Protein 5TZM (pdb70)

Nearest PDB structures (foldseek):
  5tzm-assembly1_A  TM=1.011E+00  e=7.772E-19  Homo sapiens
  2n56-assembly1_A  TM=8.555E-01  e=2.889E-13  Homo sapiens
  4rsv-assembly1_A  TM=9.024E-01  e=2.074E-08  Homo sapiens
  1ya5-assembly1_B  TM=8.583E-01  e=3.395E-07  Homo sapiens
  2mwc-assembly1_A  TM=8.199E-01  e=2.072E-06  Homo sapiens

Foldseek 3Di:
DKDWPAAWEADEEEFFAKDKTKTFIPWFDDQVQKWKDQPNHTDDCPPPAWHWDGDIRMTMIMGHGDDQVRWAKMWMDGDHDIHIYTYHYD

Organism: Homo sapiens (NCBI:txid9606)

GO terms:
  GO:0070273 phosphatidylinositol-4-phosphate binding (F, IDA)
  GO:0005546 phosphatidylinositol-4,5-bisphosphate binding (F, IDA)
  GO:0005547 phosphatidylinositol-3,4,5-trisphosphate binding (F, IDA)
  GO:0032266 phosphatidylinositol-3-phosphate binding (F, IDA)
  GO:0043325 phosphatidylinositol-3,4-bisphosphate binding (F, IDA)
  GO:0010314 phosphatidylinositol-5-phosphate binding (F, IDA)
  GO:0005085 guanyl-nucleotide exchange factor activity (F, TAS)
  GO:0005829 cytosol (C, TAS)
  GO:0051056 regulation of small GTPase mediated signal transduction (P, TAS)
  GO:0005515 protein binding (F, IPI)
  GO:0045214 sarcomere organization (P, TAS)
  GO:0030506 ankyrin binding (F, IPI)
  GO:0031432 titin binding (F, IPI)
  GO:0005829 cytosol (C, IDA)

InterPro domains:
  IPR000048 IQ motif, EF-hand binding site [PF00612] (4874-4893)
  IPR000048 IQ motif, EF-hand binding site [SM00015] (4871-4893)
  IPR000219 Dbl homology domain [PF00621] (5697-5871)
  IPR000219 Dbl homology domain [PS50010] (5693-5877)
  IPR000219 Dbl homology domain [SM00325] (5697-5876)
  IPR000719 Protein kinase domain [PF00069] (6468-6721)
  IPR000719 Protein kinase domain [PF00069] (7675-7924)
  IPR000719 Protein kinase domain [PS50011] (6468-6721)
  IPR000719 Prot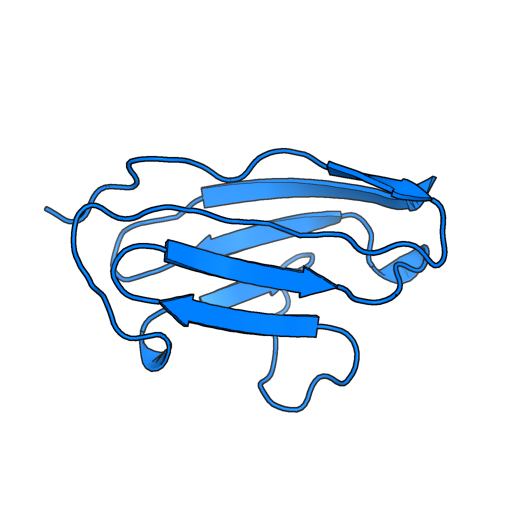ein kinase domain [PS50011] (7672-7924)
  IPR000719 Protein kinase domain [SM00220] (6468-6721)
  IPR000719 Protein kinase domain [SM00220] (7672-7924)
  IPR001452 SH3 domain [PS50002] (5600-5667)
  IPR001849 Pleckstrin homology domain [PS50003] (5895-6004)
  IPR001849 Pleckstrin homology domain [SM00233] (5896-6006)
  IPR003598 Immunoglobulin subtype 2 [SM00408] (22-89)
  IPR003598 Immunoglobulin subtype 2 [SM00408] (122-191)
  IPR003598 Immunoglobulin subtype 2 [SM00408] (250-318)
  IPR003598 Immunoglobulin subtype 2 [SM00408] (345-411)
  IPR003598 Immunoglobulin subtype 2 [SM00408] (721-785)
  IPR003598 Immunoglobulin subtype 2 [SM00408] (810-877)

Structure (mmCIF, N/CA/C/O backbone):
data_5TZM
#
_entry.id   5TZM
#
_cell.length_a   60.980
_cell.length_b   60.980
_cell.length_c   47.560
_cell.angle_alpha   90.00
_cell.angle_beta   90.00
_cell.angle_gamma   120.00
#
_symmetry.space_group_name_H-M   'P 31 2 1'
#
loop_
_entity.id
_entity.type
_entity.pdbx_description
1 polymer Obscurin
2 water water
#
loop_
_atom_site.group_PDB
_atom_site.id
_atom_site.type_symbol
_atom_site.label_atom_id
_atom_site.label_alt_id
_atom_site.label_comp_id
_atom_site.label_asym_id
_atom_site.label_entity_id
_atom_site.label_seq_id
_atom_site.pdbx_PDB_ins_code
_atom_site.Cartn_x
_atom_site.Cartn_y
_atom_site.Cartn_z
_atom_site.occupancy
_atom_site.B_iso_or_equiv
_atom_site.auth_seq_id
_atom_site.auth_comp_id
_atom_site.auth_asym_id
_atom_site.auth_atom_id
_atom_site.pdbx_PDB_model_num
ATOM 1 N N . ARG A 1 1 ? 40.655 -29.232 -25.106 1.00 38.87 3 ARG A N 1
ATOM 2 C CA . ARG A 1 1 ? 40.237 -28.356 -24.015 1.00 38.44 3 ARG A CA 1
ATOM 3 C C . ARG A 1 1 ? 38.740 -28.496 -23.727 1.00 35.19 3 ARG A C 1
ATOM 4 O O . ARG A 1 1 ? 37.936 -28.750 -24.628 1.00 36.14 3 ARG A O 1
ATOM 6 N N . LEU A 1 2 ? 38.380 -28.352 -22.462 1.00 32.86 4 LEU A N 1
ATOM 7 C CA . LEU A 1 2 ? 36.971 -28.362 -22.081 1.00 28.69 4 LEU A CA 1
ATOM 8 C C . LEU A 1 2 ? 36.326 -27.021 -22.407 1.00 30.39 4 LEU A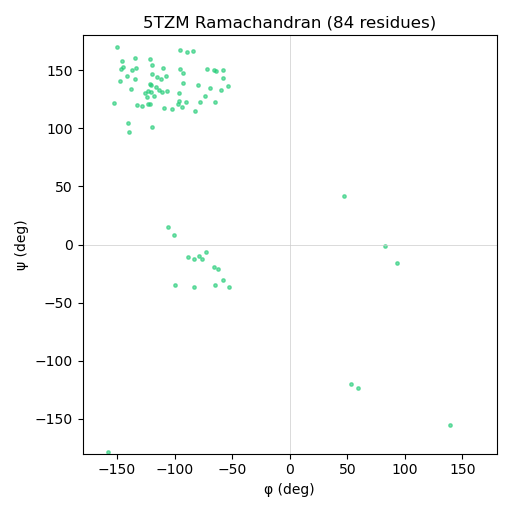 C 1
ATOM 9 O O . LEU A 1 2 ? 36.773 -25.978 -21.924 1.00 34.27 4 LEU A O 1
ATOM 14 N N . GLU A 1 3 ? 35.272 -27.053 -23.218 1.00 24.56 5 GLU A N 1
ATOM 15 C CA . GLU A 1 3 ? 34.562 -25.837 -23.590 1.00 23.52 5 GLU A CA 1
ATOM 16 C C . GLU A 1 3 ? 33.124 -25.919 -23.139 1.00 20.04 5 GLU A C 1
ATOM 17 O O . GLU A 1 3 ? 32.555 -27.001 -23.001 1.00 20.15 5 GLU A O 1
ATOM 23 N N . ILE A 1 4 ? 32.542 -24.757 -22.929 1.00 18.48 6 ILE A N 1
ATOM 24 C CA . ILE A 1 4 ? 31.115 -24.656 -22.700 1.00 16.91 6 ILE A CA 1
ATOM 25 C C . ILE A 1 4 ? 30.476 -24.383 -24.057 1.00 18.90 6 ILE A C 1
ATOM 26 O O . ILE A 1 4 ? 30.821 -23.414 -24.748 1.00 23.40 6 ILE A O 1
ATOM 31 N N . LEU A 1 5 ? 29.628 -25.288 -24.507 1.00 16.69 7 LEU A N 1
ATOM 32 C CA . LEU A 1 5 ? 28.947 -25.106 -25.774 1.00 18.44 7 LEU A CA 1
ATOM 33 C C . LEU A 1 5 ? 27.718 -24.225 -25.611 1.00 18.24 7 LEU A C 1
ATOM 34 O O . LEU A 1 5 ? 27.395 -23.436 -26.519 1.00 2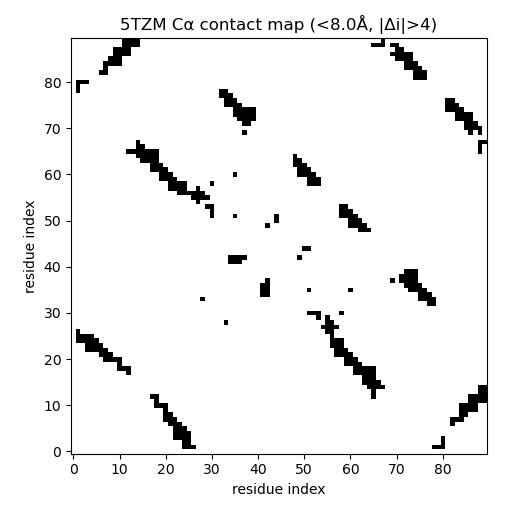1.20 7 LEU A O 1
ATOM 39 N N . GLU A 1 6 ? 27.019 -24.371 -24.490 1.00 15.52 8 GLU A N 1
ATOM 40 C CA . GLU A 1 6 ? 25.813 -23.605 -24.247 1.00 16.03 8 GLU A CA 1
ATOM 41 C C . 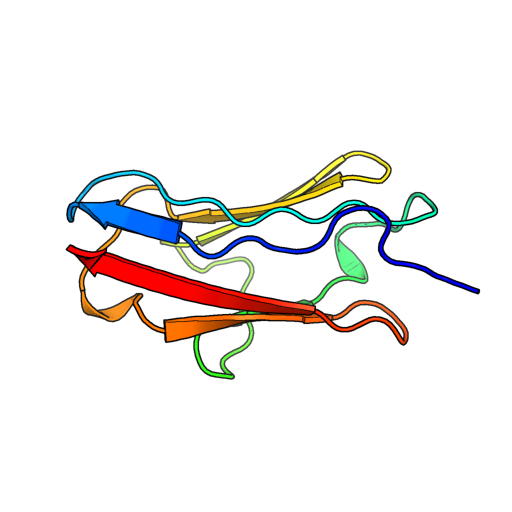GLU A 1 6 ? 25.936 -23.051 -22.848 1.00 13.46 8 GLU A C 1
ATOM 42 O O . GLU A 1 6 ? 26.063 -23.793 -21.881 1.00 13.85 8 GLU A O 1
ATOM 48 N N . LEU A 1 7 ? 25.912 -21.728 -22.754 1.00 13.35 9 LEU A N 1
ATOM 49 C CA . LEU A 1 7 ? 26.151 -20.998 -21.524 1.00 11.92 9 LEU A CA 1
ATOM 50 C C . LEU A 1 7 ? 24.892 -20.877 -20.670 1.00 12.71 9 LEU A C 1
ATOM 51 O O . LEU A 1 7 ? 23.798 -21.202 -21.114 1.00 13.52 9 LEU A O 1
ATOM 56 N N . LEU A 1 8 ? 25.047 -20.473 -19.424 1.00 12.71 10 LEU A N 1
ATOM 57 C CA . LEU A 1 8 ? 23.890 -20.225 -18.578 1.00 11.98 10 LEU A CA 1
ATOM 58 C C . LEU A 1 8 ? 23.098 -19.041 -19.110 1.00 12.35 10 LEU A C 1
ATOM 59 O O . LEU A 1 8 ? 23.692 -18.092 -19.646 1.00 15.22 10 LEU A O 1
ATOM 64 N N . LYS A 1 9 ? 21.791 -19.025 -18.903 1.00 12.31 11 LYS A N 1
ATOM 65 C CA . LYS A 1 9 ? 20.977 -17.877 -19.247 1.00 13.03 11 LYS A CA 1
ATOM 66 C C . LYS A 1 9 ? 20.369 -17.237 -18.017 1.00 13.56 11 LYS A C 1
ATOM 67 O O . LYS A 1 9 ? 20.024 -17.915 -17.038 1.00 14.65 11 LYS A O 1
ATOM 73 N N . ASN A 1 10 ? 20.265 -15.914 -18.038 1.00 14.86 12 ASN A N 1
ATOM 74 C CA . ASN A 1 10 ? 19.561 -15.173 -17.005 1.00 17.06 12 ASN A CA 1
ATOM 75 C C . ASN A 1 10 ? 18.136 -15.652 -16.936 1.00 17.80 12 ASN A C 1
ATOM 76 O O . ASN A 1 10 ? 17.525 -15.952 -17.965 1.00 20.43 12 ASN A O 1
ATOM 81 N N . ALA A 1 11 ? 17.587 -15.713 -15.733 1.00 16.98 13 ALA A N 1
ATOM 82 C CA . ALA A 1 11 ? 16.198 -16.134 -15.524 1.00 17.12 13 ALA A CA 1
ATOM 83 C C . ALA A 1 11 ? 15.470 -15.221 -14.561 1.00 16.79 13 ALA A C 1
ATOM 84 O O . ALA A 1 11 ? 16.034 -14.751 -13.554 1.00 16.45 13 ALA A O 1
ATOM 86 N N . ALA A 1 12 ? 14.196 -14.988 -14.856 1.00 17.48 14 ALA A N 1
ATOM 87 C CA . ALA A 1 12 ? 13.313 -14.185 -14.014 1.00 16.06 14 ALA A CA 1
ATOM 88 C C . ALA A 1 12 ? 12.076 -14.998 -13.765 1.00 17.27 14 ALA A C 1
ATOM 89 O O . ALA A 1 12 ? 11.371 -15.348 -14.714 1.00 19.63 14 ALA A O 1
ATOM 91 N N . VAL A 1 13 ? 11.802 -15.299 -12.504 1.00 16.69 15 VAL A N 1
ATOM 92 C CA . VAL A 1 13 ? 10.664 -16.125 -12.182 1.00 19.37 15 VAL A CA 1
ATOM 93 C C . VAL A 1 13 ? 9.885 -15.522 -11.038 1.00 18.96 15 VAL A C 1
ATOM 94 O O . VAL A 1 13 ? 10.442 -14.821 -10.187 1.00 20.38 15 VAL A O 1
ATOM 98 N N . ARG A 1 14 ? 8.592 -15.805 -11.017 1.00 20.66 16 ARG A N 1
ATOM 99 C CA . ARG A 1 14 ? 7.745 -15.409 -9.907 1.00 19.93 16 ARG A CA 1
ATOM 100 C C . ARG A 1 14 ? 8.053 -16.244 -8.675 1.00 19.86 16 ARG A C 1
ATOM 101 O O . ARG A 1 14 ? 8.481 -17.398 -8.784 1.00 19.56 16 ARG A O 1
ATOM 109 N N . ALA A 1 15 ? 7.833 -15.665 -7.507 1.00 20.69 17 ALA A N 1
ATOM 110 C CA . ALA A 1 15 ? 7.963 -16.426 -6.279 1.00 21.50 17 ALA A CA 1
ATOM 111 C C . ALA A 1 15 ? 7.102 -17.686 -6.364 1.00 20.38 17 ALA A C 1
ATOM 112 O O . ALA A 1 15 ? 5.967 -17.647 -6.841 1.00 21.29 17 ALA A O 1
ATOM 114 N N . GLY A 1 16 ? 7.673 -18.802 -5.921 1.00 20.17 18 GLY A N 1
ATOM 115 C CA . GLY A 1 16 ? 6.966 -20.066 -5.871 1.00 22.42 18 GLY A CA 1
ATOM 116 C C . GLY A 1 16 ? 7.177 -20.897 -7.118 1.00 22.58 18 GLY A C 1
ATOM 117 O O . GLY A 1 16 ? 6.878 -22.095 -7.128 1.00 24.30 18 GLY A O 1
ATOM 118 N N . ALA A 1 17 ? 7.675 -20.274 -8.184 1.00 20.84 19 ALA A N 1
ATOM 119 C CA . ALA A 1 17 ? 7.826 -20.990 -9.448 1.00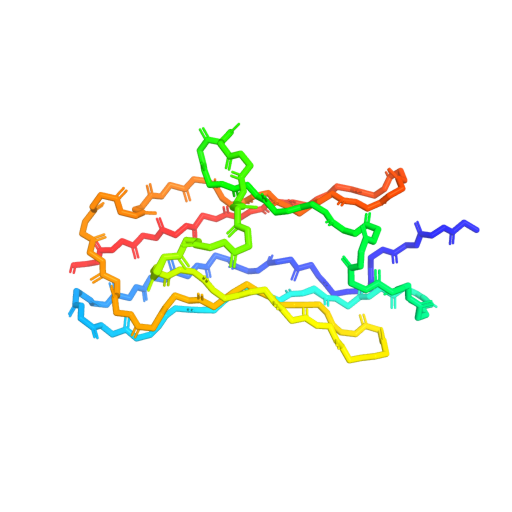 20.86 19 ALA A CA 1
ATOM 120 C C . ALA A 1 17 ? 9.185 -21.668 -9.534 1.00 16.72 19 ALA A C 1
ATOM 121 O O . ALA A 1 17 ? 10.102 -21.340 -8.781 1.00 17.94 19 ALA A O 1
ATOM 123 N N . GLN A 1 18 ? 9.338 -22.573 -10.486 1.00 16.64 20 GLN A N 1
ATOM 124 C CA . GLN A 1 18 ? 10.592 -23.222 -10.728 1.00 18.46 20 GLN A CA 1
ATOM 125 C C . GLN A 1 18 ? 11.557 -22.381 -11.533 1.00 16.66 20 GLN A C 1
ATOM 126 O O . GLN A 1 18 ? 11.159 -21.731 -12.466 1.00 18.35 20 GLN A O 1
ATOM 132 N N . ALA A 1 19 ? 12.812 -22.376 -11.128 1.00 16.04 21 ALA A N 1
ATOM 133 C CA . ALA A 1 19 ? 13.861 -21.770 -11.919 1.00 15.20 21 ALA A CA 1
ATOM 134 C C . ALA A 1 19 ? 14.865 -22.853 -12.262 1.00 14.26 21 ALA A C 1
ATOM 135 O O . ALA A 1 19 ? 15.067 -23.813 -11.517 1.00 16.90 21 ALA A O 1
ATOM 137 N N . CYS A 1 20 ? 15.425 -22.720 -13.377 1.00 15.05 22 CYS A N 1
ATOM 138 C CA A CYS A 1 20 ? 16.548 -23.628 -13.810 0.41 15.14 22 CYS A CA 1
ATOM 139 C CA B CYS A 1 20 ? 16.492 -23.692 -13.772 0.24 15.28 22 CYS A CA 1
ATOM 140 C CA C CYS A 1 20 ? 16.509 -23.679 -13.749 0.35 15.28 22 CYS A CA 1
ATOM 141 C C . CYS A 1 20 ? 17.714 -22.894 -14.631 1.00 14.95 22 CYS A C 1
ATOM 142 O O . CYS A 1 20 ? 17.505 -21.838 -15.305 1.00 16.47 22 CYS A O 1
ATOM 149 N N . PHE A 1 21 ? 18.897 -23.343 -14.285 1.00 12.71 23 PHE A N 1
ATOM 150 C CA . PHE A 1 21 ? 20.096 -22.889 -14.989 1.00 12.68 23 PHE A CA 1
ATOM 151 C C . PHE A 1 21 ? 20.755 -24.108 -15.592 1.00 13.09 23 PHE A C 1
ATOM 152 O O . PHE A 1 21 ? 20.942 -25.119 -14.898 1.00 14.47 23 PHE A O 1
ATOM 160 N N . THR A 1 22 ? 21.101 -24.038 -16.868 1.00 12.40 24 THR A N 1
ATOM 161 C CA . THR A 1 22 ? 21.701 -25.195 -17.523 1.00 12.80 24 THR A CA 1
ATOM 162 C C . THR A 1 22 ? 22.862 -24.770 -18.378 1.00 12.83 24 THR A C 1
ATOM 163 O O . THR A 1 22 ? 22.867 -23.670 -18.963 1.00 14.73 24 THR A O 1
ATOM 167 N N . CYS A 1 23 ? 23.834 -25.659 -18.520 1.00 13.83 25 CYS A N 1
ATOM 168 C CA A CYS A 1 23 ? 24.944 -25.424 -19.423 0.23 14.00 25 CYS A CA 1
ATOM 169 C CA B CYS A 1 23 ? 24.847 -25.456 -19.554 0.77 15.13 25 CYS A CA 1
ATOM 170 C C . CYS A 1 23 ? 25.220 -26.771 -20.149 1.00 14.94 25 CYS A C 1
ATOM 171 O O . CYS A 1 23 ? 24.834 -27.843 -19.669 1.00 18.20 25 CYS A O 1
ATOM 176 N N . THR A 1 24 ? 25.835 -26.700 -21.294 1.00 13.73 26 THR A N 1
ATOM 177 C CA . THR A 1 24 ? 26.216 -27.882 -22.031 1.00 14.32 26 THR A CA 1
ATOM 178 C C . THR A 1 24 ? 27.696 -27.812 -22.277 1.00 13.66 26 THR A C 1
ATOM 179 O O . THR A 1 24 ? 28.186 -26.804 -22.799 1.00 14.75 26 THR A O 1
ATOM 183 N N . LEU A 1 25 ? 28.408 -28.868 -21.905 1.00 14.34 27 LEU A N 1
ATOM 184 C CA . LEU A 1 25 ? 29.858 -28.944 -22.074 1.00 15.01 27 LEU A CA 1
ATOM 185 C C . LEU A 1 25 ? 30.238 -29.659 -23.348 1.00 16.66 27 LEU A C 1
ATOM 186 O O . LEU A 1 25 ? 29.419 -30.321 -23.962 1.00 17.70 27 LEU A O 1
ATOM 191 N N . SER A 1 26 ? 31.515 -29.564 -23.724 1.00 17.67 28 SER A N 1
ATOM 192 C CA . SER A 1 26 ? 32.029 -30.201 -24.932 1.00 20.52 28 SER A CA 1
ATOM 193 C C . SER A 1 26 ? 32.285 -31.686 -24.760 1.00 21.23 28 SER A C 1
ATOM 194 O O . SER A 1 26 ? 32.569 -32.370 -25.731 1.00 23.83 28 SER A O 1
ATOM 197 N N . GLU A 1 27 ? 32.221 -32.188 -23.535 1.00 18.71 29 GLU A N 1
ATOM 198 C CA . GLU A 1 27 ? 32.314 -33.623 -23.310 1.00 20.58 29 GLU A CA 1
ATOM 199 C C . GLU A 1 27 ? 31.507 -33.972 -22.069 1.00 18.90 29 GLU A C 1
ATOM 200 O O . GLU A 1 27 ? 31.069 -33.099 -21.331 1.00 18.73 29 GLU A O 1
ATOM 206 N N . ALA A 1 28 ? 31.313 -35.259 -21.846 1.00 18.76 30 ALA A N 1
ATOM 207 C CA . ALA A 1 28 ? 30.566 -35.732 -20.697 1.00 19.77 30 ALA A CA 1
ATOM 208 C C . ALA A 1 28 ? 31.491 -35.757 -19.491 1.00 20.79 30 ALA A C 1
ATOM 209 O O . ALA A 1 28 ? 32.480 -36.491 -19.453 1.00 25.52 30 ALA A O 1
ATOM 211 N N . VAL A 1 29 ? 31.174 -34.910 -18.526 1.00 21.05 31 VAL A N 1
ATOM 212 C CA . VAL A 1 29 ? 31.924 -34.814 -17.284 1.00 20.51 31 VAL A CA 1
ATOM 213 C C . VAL A 1 29 ? 30.947 -35.183 -16.183 1.00 18.85 31 VAL A C 1
ATOM 214 O O . VAL A 1 29 ? 29.848 -34.624 -16.136 1.00 20.07 31 VAL A O 1
ATOM 218 N N . PRO A 1 30 ? 31.324 -36.138 -15.318 1.00 19.20 32 PRO A N 1
ATOM 219 C CA . PRO A 1 30 ? 30.435 -36.543 -14.223 1.00 20.87 32 PRO A CA 1
ATOM 220 C C . PRO A 1 30 ? 30.046 -35.403 -13.289 1.00 19.53 32 PRO A C 1
ATOM 221 O O . PRO A 1 30 ? 30.798 -34.440 -13.089 1.00 20.11 32 PRO A O 1
ATOM 225 N N . VAL A 1 31 ? 28.853 -35.518 -12.714 1.00 21.11 33 VAL A N 1
ATOM 226 C CA . VAL A 1 31 ? 28.287 -34.463 -11.879 1.00 22.52 33 VAL A CA 1
ATOM 227 C C . VAL A 1 31 ? 29.217 -34.130 -10.702 1.00 21.10 33 VAL A C 1
ATOM 228 O O . VAL A 1 31 ? 29.292 -32.984 -10.268 1.00 22.66 33 VAL A O 1
ATOM 232 N N . GLY A 1 32 ? 29.962 -35.117 -10.220 1.00 21.03 34 GLY A N 1
ATOM 233 C CA . GLY A 1 32 ? 30.871 -34.909 -9.113 1.00 21.27 34 GLY A CA 1
ATOM 234 C C . GLY A 1 32 ? 31.981 -33.907 -9.379 1.00 20.19 34 GLY A C 1
ATOM 235 O O . GLY A 1 32 ? 32.528 -33.354 -8.432 1.00 23.03 34 GLY A O 1
ATOM 236 N N . GLU A 1 33 ? 32.304 -33.644 -10.647 1.00 18.92 35 GLU A N 1
ATOM 237 C CA . GLU A 1 33 ? 33.366 -32.683 -10.966 1.00 18.09 35 GLU A CA 1
ATOM 238 C C . GLU A 1 33 ? 32.881 -31.243 -11.095 1.00 19.25 35 GLU A C 1
ATOM 239 O O . GLU A 1 33 ? 33.686 -30.313 -11.160 1.00 22.24 35 GLU A O 1
ATOM 245 N N . ALA A 1 34 ? 31.580 -31.054 -11.128 1.00 18.72 36 ALA A N 1
ATOM 246 C CA . ALA A 1 34 ? 31.034 -29.719 -11.270 1.00 19.51 36 ALA A CA 1
ATOM 247 C C . ALA A 1 34 ? 30.744 -29.107 -9.919 1.00 17.31 36 ALA A C 1
ATOM 248 O O . ALA A 1 34 ? 30.381 -29.803 -8.974 1.00 19.21 36 ALA A O 1
ATOM 250 N N . SER A 1 35 ? 30.897 -27.792 -9.849 1.00 14.48 37 SER A N 1
ATOM 251 C CA . SER A 1 35 ? 30.512 -27.031 -8.661 1.00 14.89 37 SER A CA 1
ATOM 252 C C . SER A 1 35 ? 29.562 -25.922 -9.072 1.00 13.21 37 SER A C 1
ATOM 253 O O . SER A 1 35 ? 29.861 -25.168 -10.015 1.00 15.13 37 SER A O 1
ATOM 256 N N . TRP A 1 36 ? 28.434 -25.802 -8.375 1.00 12.15 38 TRP A N 1
ATOM 257 C CA . TRP A 1 36 ? 27.495 -24.707 -8.552 1.00 11.31 38 TRP A CA 1
ATOM 258 C C . TRP A 1 36 ? 27.526 -23.817 -7.334 1.00 10.79 38 TRP A C 1
ATOM 259 O O . TRP A 1 36 ? 27.756 -24.289 -6.206 1.00 12.07 38 TRP A O 1
ATOM 270 N N . TYR A 1 37 ? 27.225 -22.551 -7.537 1.00 10.38 39 TYR A N 1
ATOM 271 C CA . TYR A 1 37 ? 27.244 -21.537 -6.493 1.00 10.76 39 TYR A CA 1
ATOM 272 C C . TYR A 1 37 ? 26.085 -20.584 -6.662 1.00 10.92 39 TYR A C 1
ATOM 273 O O . TYR A 1 37 ? 25.687 -20.268 -7.793 1.00 11.55 39 TYR A O 1
ATOM 282 N N . ILE A 1 38 ? 25.550 -20.124 -5.534 1.00 11.30 40 ILE A N 1
ATOM 283 C CA . ILE A 1 38 ? 24.596 -19.017 -5.550 1.00 11.74 40 ILE A CA 1
ATOM 284 C C . ILE A 1 38 ? 25.178 -17.908 -4.682 1.00 11.42 40 ILE A C 1
ATOM 285 O O . ILE A 1 38 ? 25.483 -18.135 -3.499 1.00 12.48 40 ILE A O 1
ATOM 290 N N . ASN A 1 39 ? 25.391 -16.725 -5.247 1.00 12.06 41 ASN A N 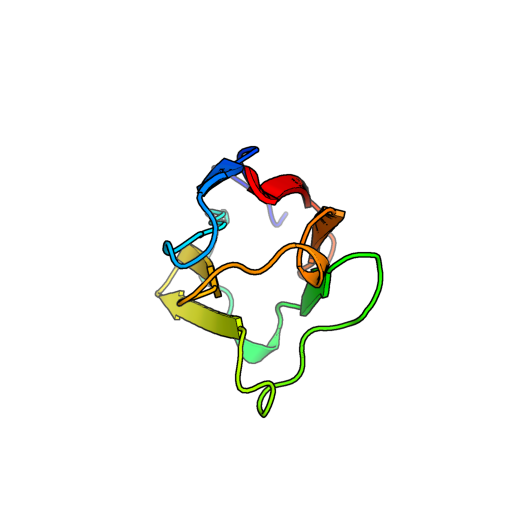1
ATOM 291 C CA . ASN A 1 39 ? 26.055 -15.608 -4.569 1.00 12.78 41 ASN A CA 1
ATOM 292 C C . ASN A 1 39 ? 27.339 -16.034 -3.860 1.00 13.19 41 ASN A C 1
ATOM 293 O O . ASN A 1 39 ? 27.619 -15.597 -2.732 1.00 15.22 41 ASN A O 1
ATOM 298 N N . GLY A 1 40 ? 28.127 -16.884 -4.521 1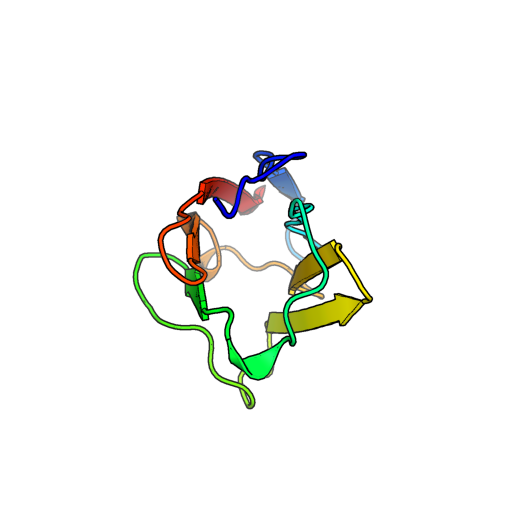.00 12.19 42 GLY A N 1
ATOM 299 C CA . GLY A 1 40 ? 29.433 -17.286 -4.016 1.00 12.22 42 GLY A CA 1
ATOM 300 C C . GLY A 1 40 ? 29.397 -18.418 -2.999 1.00 11.45 42 GLY A C 1
ATOM 301 O O . GLY A 1 40 ? 30.449 -18.856 -2.545 1.00 12.42 42 GLY A O 1
ATOM 302 N N . ALA A 1 41 ? 28.210 -18.917 -2.654 1.00 11.92 43 ALA A N 1
ATOM 303 C CA . ALA A 1 41 ? 28.075 -20.027 -1.716 1.00 12.26 43 ALA A CA 1
ATOM 304 C C . ALA A 1 41 ? 27.936 -21.329 -2.486 1.00 11.58 43 ALA A C 1
ATOM 305 O O . ALA A 1 41 ? 26.999 -21.471 -3.274 1.00 12.37 43 ALA A O 1
ATOM 307 N N . ALA A 1 42 ? 28.840 -22.271 -2.272 1.00 12.08 44 ALA A N 1
ATOM 308 C CA . ALA A 1 42 ? 28.757 -23.562 -2.947 1.00 12.15 44 ALA A CA 1
ATOM 309 C C . ALA A 1 42 ? 27.443 -24.241 -2.593 1.00 12.45 44 ALA A C 1
ATOM 310 O O . ALA A 1 42 ? 27.076 -24.321 -1.419 1.00 14.01 44 ALA A O 1
ATOM 312 N N . VAL A 1 43 ? 26.739 -24.752 -3.599 1.00 12.82 45 VAL A N 1
ATOM 313 C CA . VAL A 1 43 ? 25.502 -25.498 -3.395 1.00 12.87 45 VAL A CA 1
ATOM 314 C C . VAL A 1 43 ? 25.830 -26.870 -2.844 1.00 14.50 45 VAL A C 1
ATOM 315 O O . VAL A 1 43 ? 26.673 -27.593 -3.385 1.00 19.05 45 VAL A O 1
ATOM 319 N N . GLN A 1 44 ? 25.189 -27.229 -1.738 1.00 14.39 46 GLN A N 1
ATOM 320 C CA . GLN A 1 44 ? 25.444 -28.495 -1.057 1.00 15.84 46 GLN A CA 1
ATOM 321 C C . GLN A 1 44 ? 24.472 -29.588 -1.466 1.00 17.35 46 GLN A C 1
ATOM 322 O O . GLN A 1 44 ? 23.320 -29.296 -1.807 1.00 18.54 46 GLN A O 1
ATOM 328 N N . PRO A 1 45 ? 24.920 -30.854 -1.404 1.00 18.45 47 PRO A N 1
ATOM 329 C CA . PRO A 1 45 ? 24.069 -31.962 -1.861 1.00 22.07 47 PRO A CA 1
ATOM 330 C C . PRO A 1 45 ? 22.827 -32.161 -1.005 1.00 22.58 47 PRO A C 1
ATOM 331 O O . PRO A 1 45 ? 21.871 -32.799 -1.465 1.00 27.41 47 PRO A O 1
ATOM 335 N N . ASP A 1 46 ? 22.819 -31.643 0.214 1.00 23.07 48 ASP A N 1
ATOM 336 C CA . ASP A 1 46 ? 21.651 -31.779 1.079 1.00 25.10 48 ASP A CA 1
ATOM 337 C C . ASP A 1 46 ? 20.848 -30.483 1.217 1.00 25.42 48 ASP A C 1
ATOM 338 O O . ASP A 1 46 ? 20.016 -30.354 2.114 1.00 29.56 48 ASP A O 1
ATOM 343 N N . ASP A 1 47 ? 21.105 -29.535 0.324 1.00 22.96 49 ASP A N 1
ATOM 344 C CA . ASP A 1 47 ? 20.326 -28.303 0.237 1.00 24.25 49 ASP A CA 1
ATOM 345 C C . ASP A 1 47 ? 18.912 -28.689 -0.181 1.00 25.30 49 ASP A C 1
ATOM 346 O O . ASP A 1 47 ? 18.727 -29.302 -1.225 1.00 31.79 49 ASP A O 1
ATOM 351 N N . SER A 1 48 ? 17.909 -28.342 0.609 1.00 29.75 50 SER A N 1
ATOM 352 C CA A SER A 1 48 ? 16.577 -28.820 0.250 0.40 30.73 50 SER A CA 1
ATOM 353 C CA B SER A 1 48 ? 16.530 -28.730 0.347 0.60 30.14 50 SER A CA 1
ATOM 354 C C . SER A 1 48 ? 15.870 -27.900 -0.744 1.00 29.89 50 SER A C 1
ATOM 355 O O . SER A 1 48 ? 14.754 -28.191 -1.171 1.00 35.43 50 SER A O 1
ATOM 360 N N . ASP A 1 49 ? 16.534 -26.828 -1.155 1.00 21.43 51 ASP A N 1
ATOM 361 C CA . ASP A 1 49 ? 15.941 -25.930 -2.136 1.00 19.25 51 ASP A CA 1
ATOM 362 C C . ASP A 1 49 ? 16.450 -26.160 -3.559 1.00 17.98 51 ASP A C 1
ATOM 363 O O . ASP A 1 49 ? 15.726 -25.955 -4.519 1.00 17.26 51 ASP A O 1
ATOM 368 N N . TRP A 1 50 ? 17.716 -26.525 -3.685 1.00 19.43 52 TRP A N 1
ATOM 369 C CA . TRP A 1 50 ? 18.404 -26.601 -4.978 1.00 19.12 52 TRP A CA 1
ATOM 370 C C . TRP A 1 50 ? 18.703 -28.050 -5.316 1.00 21.84 52 TRP A C 1
ATOM 371 O O . TRP A 1 50 ? 19.065 -28.828 -4.421 1.00 28.77 52 TRP A O 1
ATOM 382 N N . THR A 1 51 ? 18.583 -28.429 -6.586 1.00 18.10 53 THR A N 1
ATOM 383 C CA . THR A 1 51 ? 18.916 -29.773 -7.038 1.00 19.58 53 THR A CA 1
ATOM 384 C C . THR A 1 51 ? 19.962 -29.643 -8.131 1.00 17.33 53 THR A C 1
ATOM 385 O O . THR A 1 51 ? 19.775 -28.844 -9.042 1.00 19.39 53 THR A O 1
ATOM 389 N N . VAL A 1 52 ? 21.036 -30.415 -8.057 1.00 14.94 54 VAL A N 1
ATOM 390 C CA . VAL A 1 52 ? 22.066 -30.450 -9.101 1.00 14.08 54 VAL A CA 1
ATOM 391 C C . VAL A 1 52 ? 21.954 -31.740 -9.887 1.00 13.95 54 VAL A C 1
ATOM 392 O O . VAL A 1 52 ? 21.848 -32.804 -9.288 1.00 16.22 54 VAL A O 1
ATOM 396 N N . THR A 1 53 ? 21.974 -31.660 -11.213 1.00 13.98 55 THR A N 1
ATOM 397 C CA . THR A 1 53 ? 21.935 -32.846 -12.041 1.00 14.53 55 THR A CA 1
ATOM 398 C C . THR A 1 53 ? 22.957 -32.758 -13.149 1.00 14.10 55 THR A C 1
ATOM 399 O O . THR A 1 53 ? 23.425 -31.662 -13.513 1.00 13.63 55 THR A O 1
ATOM 403 N N . ALA A 1 54 ? 23.294 -33.917 -13.699 1.00 14.51 56 ALA A N 1
ATOM 404 C CA . ALA A 1 54 ? 24.064 -33.983 -14.922 1.00 15.02 56 ALA A CA 1
ATOM 405 C C . ALA A 1 54 ? 23.638 -35.204 -15.698 1.00 15.33 56 ALA A C 1
ATOM 406 O O . ALA A 1 54 ? 23.410 -36.265 -15.125 1.00 17.02 56 ALA A O 1
ATOM 408 N N . ASP A 1 55 ? 23.559 -35.053 -17.009 1.00 14.39 57 ASP A N 1
ATOM 409 C CA . ASP A 1 55 ? 23.238 -36.129 -17.924 1.00 15.34 57 ASP A CA 1
ATOM 410 C C . ASP A 1 55 ? 24.140 -35.937 -19.135 1.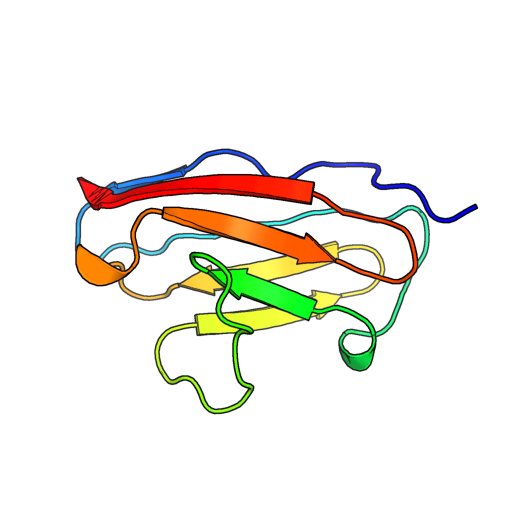00 16.50 57 ASP A C 1
ATOM 411 O O . ASP A 1 55 ? 23.898 -35.046 -19.918 1.00 15.45 57 ASP A O 1
ATOM 416 N N . GLY A 1 56 ? 25.184 -36.745 -19.287 1.00 19.92 58 GLY A N 1
ATOM 417 C CA . GLY A 1 56 ? 26.088 -36.570 -20.410 1.00 21.56 58 GLY A CA 1
ATOM 418 C C . GLY A 1 56 ? 26.717 -35.183 -20.389 1.00 22.01 58 GLY A C 1
ATOM 419 O O . GLY A 1 56 ? 27.333 -34.815 -19.431 1.00 21.47 58 GLY A O 1
ATOM 420 N N . SER A 1 57 ? 26.533 -34.451 -21.476 1.00 20.55 59 SER A N 1
ATOM 421 C CA . SER A 1 57 ? 27.071 -33.108 -21.634 1.00 20.01 59 SER A CA 1
ATOM 422 C C . SER A 1 57 ? 26.286 -32.056 -20.851 1.00 15.62 59 SER A C 1
ATOM 423 O O . SER A 1 57 ? 26.734 -30.921 -20.734 1.00 16.04 59 SER A O 1
ATOM 426 N N . HIS A 1 58 ? 25.100 -32.410 -20.354 1.00 14.76 60 HIS A N 1
ATOM 427 C CA . HIS A 1 58 ? 24.153 -31.421 -19.855 1.00 13.94 60 HIS A CA 1
ATOM 428 C C . HIS A 1 58 ? 24.109 -31.329 -18.343 1.00 14.16 60 HIS A C 1
ATOM 429 O O . HIS A 1 58 ? 23.678 -32.276 -17.663 1.00 16.96 60 HIS A O 1
ATOM 436 N N . HIS A 1 59 ? 24.486 -30.179 -17.830 1.00 12.57 61 HIS A N 1
ATOM 437 C CA . HIS A 1 59 ? 24.483 -29.910 -16.411 1.00 12.75 61 HIS A CA 1
ATOM 438 C C . HIS A 1 59 ? 23.351 -28.954 -16.058 1.00 12.50 61 HIS A C 1
ATOM 439 O O . HIS A 1 59 ? 23.029 -28.061 -16.844 1.00 14.70 61 HIS A O 1
ATOM 446 N N . ALA A 1 60 ? 22.740 -29.130 -14.896 1.00 13.00 62 ALA A N 1
ATOM 447 C CA . ALA A 1 60 ? 21.665 -28.237 -14.483 1.00 12.61 62 ALA A CA 1
ATOM 448 C C . ALA A 1 60 ? 21.629 -28.016 -12.993 1.00 12.43 62 ALA A C 1
ATOM 449 O O . ALA A 1 60 ? 22.010 -28.887 -12.186 1.00 13.57 62 ALA A O 1
ATOM 451 N N . LEU A 1 61 ? 21.142 -26.826 -12.645 1.00 12.00 63 LEU A N 1
ATOM 452 C CA . LEU A 1 61 ? 20.850 -26.414 -11.281 1.00 12.56 63 LEU A CA 1
ATOM 453 C C . LEU A 1 61 ? 19.382 -26.018 -11.245 1.00 12.51 63 LEU A C 1
ATOM 454 O O . LEU A 1 61 ? 18.949 -25.120 -11.996 1.00 13.38 63 LEU A O 1
ATOM 459 N N . LEU A 1 62 ? 18.616 -26.690 -10.397 1.00 13.53 64 LEU A N 1
ATOM 460 C CA . LEU A 1 62 ? 17.181 -26.543 -10.343 1.00 14.15 64 LEU A CA 1
ATOM 461 C C . LEU A 1 62 ? 16.769 -25.973 -9.012 1.00 14.24 64 LEU A C 1
ATOM 462 O O . LEU A 1 62 ? 17.215 -26.428 -7.952 1.00 15.64 64 LEU A O 1
ATOM 467 N N . LEU A 1 63 ? 15.868 -25.001 -9.052 1.00 14.61 65 LEU A N 1
ATOM 468 C CA . LEU A 1 63 ? 15.254 -24.407 -7.877 1.00 15.68 65 LEU A CA 1
ATOM 469 C C . LEU A 1 63 ? 13.764 -24.641 -7.966 1.00 15.93 65 LEU A C 1
ATOM 470 O O . LEU A 1 63 ? 13.085 -23.977 -8.733 1.00 16.66 65 LEU A O 1
ATOM 475 N N . ARG A 1 64 ? 13.237 -25.621 -7.233 1.00 18.18 66 ARG A N 1
ATOM 476 C CA . ARG A 1 64 ? 11.842 -26.006 -7.436 1.00 18.39 66 ARG A CA 1
ATOM 477 C C . ARG A 1 64 ? 10.846 -24.905 -7.062 1.00 16.08 66 ARG A C 1
ATOM 478 O O . ARG A 1 64 ? 9.830 -24.764 -7.730 1.00 16.99 66 ARG A O 1
ATOM 486 N N . SER A 1 65 ? 11.141 -24.114 -6.022 1.00 15.93 67 SER A N 1
ATOM 487 C CA . SER A 1 65 ? 10.202 -23.084 -5.592 1.00 16.06 67 SER A CA 1
ATOM 488 C C . SER A 1 65 ? 10.963 -21.819 -5.212 1.00 17.08 67 SER A C 1
ATOM 489 O O . SER A 1 65 ? 11.498 -21.681 -4.102 1.00 18.19 67 SER A O 1
ATOM 492 N N . ALA A 1 66 ? 11.045 -20.881 -6.141 1.00 16.97 68 ALA A N 1
ATOM 493 C CA . ALA A 1 66 ? 11.882 -19.702 -5.941 1.00 18.63 68 ALA A CA 1
ATOM 494 C C . ALA A 1 66 ? 11.343 -18.767 -4.872 1.00 19.21 68 ALA A C 1
ATOM 495 O O . ALA A 1 66 ? 10.151 -18.462 -4.827 1.00 23.07 68 ALA A O 1
ATOM 497 N N . GLN A 1 67 ? 12.232 -18.318 -4.004 1.00 19.12 69 GLN A N 1
ATOM 498 C CA . GLN A 1 67 ? 11.905 -17.308 -3.016 1.00 19.32 69 GLN A CA 1
ATOM 499 C C . GLN A 1 67 ? 12.813 -16.108 -3.189 1.00 18.05 69 GLN A C 1
ATOM 500 O O . GLN A 1 67 ? 13.868 -16.229 -3.713 1.00 17.54 69 GLN A O 1
ATOM 506 N N . PRO A 1 68 ? 12.408 -14.958 -2.685 1.00 19.60 70 PRO A N 1
ATOM 507 C CA . PRO A 1 68 ? 13.260 -13.771 -2.869 1.00 19.66 70 PRO A CA 1
ATOM 508 C C . PRO A 1 68 ? 14.720 -13.915 -2.439 1.00 18.94 70 PRO A C 1
ATOM 509 O O . PRO A 1 68 ? 15.607 -13.383 -3.112 1.00 18.87 70 PRO A O 1
ATOM 513 N N . HIS A 1 69 ? 14.986 -14.649 -1.364 1.00 18.95 71 HIS A N 1
ATOM 514 C CA . HIS A 1 69 ? 16.360 -14.773 -0.901 1.00 21.56 71 HIS A CA 1
ATOM 515 C C . HIS A 1 69 ? 17.220 -15.662 -1.787 1.00 19.45 71 HIS A C 1
ATOM 516 O O . HIS A 1 69 ? 18.434 -15.734 -1.598 1.00 21.83 71 HIS A O 1
ATOM 523 N N . HIS A 1 70 ? 16.625 -16.322 -2.790 1.00 17.81 72 HIS A N 1
ATOM 524 C CA . HIS A 1 70 ? 17.418 -17.106 -3.737 1.00 16.68 72 HIS A CA 1
ATOM 525 C C . HIS A 1 70 ? 18.000 -16.257 -4.835 1.00 15.63 72 HIS A C 1
ATOM 526 O O . HIS A 1 70 ? 18.842 -16.743 -5.572 1.00 17.29 72 HIS A O 1
ATOM 533 N N . ALA A 1 71 ? 17.550 -15.028 -4.977 1.00 15.46 73 ALA A N 1
ATOM 534 C CA . ALA A 1 71 ? 17.984 -14.210 -6.101 1.00 15.08 73 ALA A CA 1
ATOM 535 C C . ALA A 1 71 ? 19.481 -13.916 -6.054 1.00 14.89 73 ALA A C 1
ATOM 536 O O . ALA A 1 71 ? 20.057 -13.775 -4.971 1.00 15.91 73 ALA A O 1
ATOM 538 N N . GLY A 1 72 ? 20.083 -13.759 -7.224 1.00 14.07 74 GLY A N 1
ATOM 539 C CA . GLY A 1 72 ? 21.460 -13.317 -7.308 1.00 15.10 74 GLY A CA 1
ATOM 540 C C . GLY A 1 72 ? 22.241 -14.053 -8.370 1.00 12.89 74 GLY A C 1
ATOM 541 O O . GLY A 1 72 ? 21.688 -14.552 -9.353 1.00 14.48 74 GLY A O 1
ATOM 542 N N . GLU A 1 73 ? 23.548 -14.102 -8.181 1.00 12.58 75 GLU A N 1
ATOM 543 C CA . GLU A 1 73 ? 24.447 -14.609 -9.213 1.00 12.81 75 GLU A CA 1
ATOM 544 C C . GLU A 1 73 ? 24.677 -16.101 -9.071 1.00 11.78 75 GLU A C 1
ATOM 545 O O . GLU A 1 73 ? 25.144 -16.580 -8.039 1.00 12.25 75 GLU A O 1
ATOM 551 N N . VAL A 1 74 ? 24.369 -16.825 -10.133 1.00 11.31 76 VAL A N 1
ATOM 552 C CA . VAL A 1 74 ? 24.611 -18.252 -10.222 1.00 11.02 76 VAL A CA 1
ATOM 553 C C . VAL A 1 74 ? 25.925 -18.472 -10.944 1.00 10.81 76 VAL A C 1
ATOM 554 O O . VAL A 1 74 ? 26.106 -17.935 -12.044 1.00 12.39 76 VAL A O 1
ATOM 558 N N . THR A 1 75 ? 26.805 -19.297 -10.387 1.00 11.19 77 THR A N 1
ATOM 559 C CA . THR A 1 75 ? 28.059 -19.671 -11.032 1.00 11.46 77 THR A CA 1
ATOM 560 C C . THR A 1 75 ? 28.126 -21.169 -11.200 1.00 11.56 77 THR A C 1
ATOM 561 O O . THR A 1 75 ? 27.763 -21.946 -10.286 1.00 11.54 77 THR A O 1
ATOM 565 N N . PHE A 1 76 ? 28.602 -21.587 -12.373 1.00 11.76 78 PHE A N 1
ATOM 566 C CA . PHE A 1 76 ? 28.965 -22.957 -12.668 1.00 12.02 78 PHE A CA 1
ATOM 567 C C . PHE A 1 76 ? 30.461 -23.023 -12.888 1.00 12.16 78 PHE A C 1
ATOM 568 O O . PHE A 1 76 ? 31.011 -22.210 -13.638 1.00 13.50 78 PHE A O 1
ATOM 576 N N . ALA A 1 77 ? 31.135 -23.985 -12.267 1.00 12.17 79 ALA A N 1
ATOM 577 C CA . ALA A 1 77 ? 32.565 -24.164 -12.482 1.00 13.43 79 ALA A CA 1
ATOM 578 C C . ALA A 1 77 ? 32.871 -25.639 -12.616 1.00 14.39 79 ALA A C 1
ATOM 579 O O . ALA A 1 77 ? 32.386 -26.452 -11.851 1.00 16.26 79 ALA A O 1
ATOM 581 N N . CYS A 1 78 ? 33.667 -25.989 -13.615 1.00 14.70 80 CYS A N 1
ATOM 582 C CA . CYS A 1 78 ? 34.048 -27.374 -13.845 1.00 16.25 80 CYS A CA 1
ATOM 583 C C . CYS A 1 78 ? 35.382 -27.368 -14.533 1.00 18.70 80 CYS A C 1
ATOM 584 O O . CYS A 1 78 ? 35.533 -26.760 -15.591 1.00 19.65 80 CYS A O 1
ATOM 587 N N . ARG A 1 79 ? 36.365 -28.016 -13.903 1.00 19.91 81 ARG A N 1
ATOM 588 C CA . ARG A 1 79 ? 37.732 -28.017 -14.396 1.00 21.36 81 ARG A CA 1
ATOM 589 C C . ARG A 1 79 ? 38.147 -26.567 -14.604 1.00 23.10 81 ARG A C 1
ATOM 590 O O . ARG A 1 79 ? 38.092 -25.774 -13.654 1.00 25.36 81 ARG A O 1
ATOM 598 N N . ASP A 1 80 ? 38.505 -26.173 -15.814 1.00 25.46 82 ASP A N 1
ATOM 599 C CA . ASP A 1 80 ? 38.916 -24.785 -15.992 1.00 27.34 82 ASP A CA 1
ATOM 600 C C . ASP A 1 80 ? 37.823 -23.903 -16.595 1.00 27.96 82 ASP A C 1
ATOM 601 O O . ASP A 1 80 ? 38.063 -22.751 -16.946 1.00 32.07 82 ASP A O 1
ATOM 606 N N . ALA A 1 81 ? 36.625 -24.448 -16.707 1.00 22.80 83 ALA A N 1
ATOM 607 C CA . ALA A 1 81 ? 35.502 -23.706 -17.272 1.00 22.69 83 ALA A CA 1
ATOM 608 C C . ALA A 1 81 ? 34.696 -23.004 -16.181 1.00 19.23 83 ALA A C 1
ATOM 609 O O . ALA A 1 81 ? 34.447 -23.569 -15.110 1.00 18.51 83 ALA A O 1
ATOM 611 N N . VAL A 1 82 ? 34.272 -21.771 -16.443 1.00 18.06 84 VAL A N 1
ATOM 612 C CA A VAL A 1 82 ? 33.421 -21.025 -15.515 0.65 17.03 84 VAL A CA 1
ATOM 613 C CA B VAL A 1 82 ? 33.390 -21.062 -15.519 0.35 16.47 84 VAL A CA 1
ATOM 614 C C . VAL A 1 82 ? 32.336 -20.309 -16.312 1.00 14.47 84 VAL A C 1
ATOM 615 O O . VAL A 1 82 ? 32.597 -19.808 -17.402 1.00 18.99 84 VAL A O 1
ATOM 622 N N . ALA A 1 83 ? 31.146 -20.238 -15.772 1.00 12.88 85 ALA A N 1
ATOM 623 C CA . ALA A 1 83 ? 30.049 -19.501 -16.381 1.00 12.48 85 ALA A CA 1
ATOM 624 C C . ALA A 1 83 ? 29.204 -18.870 -15.286 1.00 12.43 85 ALA A C 1
ATOM 625 O O . ALA A 1 83 ? 29.117 -19.417 -14.159 1.00 12.85 85 ALA A O 1
ATOM 627 N N . SER A 1 84 ? 28.526 -17.769 -15.567 1.00 11.77 86 SER A N 1
ATOM 628 C CA . SER A 1 84 ? 27.602 -17.182 -14.603 1.00 12.30 86 SER A CA 1
ATOM 629 C C . SER A 1 84 ? 26.413 -16.539 -15.283 1.00 11.38 86 SER A C 1
ATOM 630 O O . SER A 1 84 ? 26.476 -16.193 -16.482 1.00 12.29 86 SER A O 1
ATOM 633 N N . ALA A 1 85 ? 25.341 -16.394 -14.517 1.00 11.77 87 ALA A N 1
ATOM 634 C CA . ALA A 1 85 ? 24.150 -15.672 -14.940 1.00 11.94 87 ALA A CA 1
ATOM 635 C C . ALA A 1 85 ? 23.411 -15.243 -13.687 1.00 11.94 87 ALA A C 1
ATOM 636 O O . ALA A 1 85 ? 23.867 -15.515 -12.564 1.00 14.04 87 ALA A O 1
ATOM 638 N N . ARG A 1 86 ? 22.275 -14.584 -13.848 1.00 12.50 88 ARG A N 1
ATOM 639 C CA . ARG A 1 86 ? 21.537 -14.026 -12.717 1.00 13.00 88 ARG A CA 1
ATOM 640 C C . ARG A 1 86 ? 20.133 -14.592 -12.608 1.00 12.67 88 ARG A C 1
ATOM 641 O O . ARG A 1 86 ? 19.427 -14.732 -13.602 1.00 13.73 88 ARG A O 1
ATOM 649 N N . LEU A 1 87 ? 19.746 -14.910 -11.371 1.00 12.69 89 LEU A N 1
ATOM 650 C CA . LEU A 1 87 ? 18.363 -15.203 -11.006 1.00 12.87 89 LEU A CA 1
ATOM 651 C C . LEU A 1 87 ? 17.727 -13.959 -10.451 1.00 12.88 89 LEU A C 1
ATOM 652 O O . LEU A 1 87 ? 18.214 -13.413 -9.456 1.00 13.93 89 LEU A O 1
ATOM 657 N N . THR A 1 88 ? 16.628 -13.556 -11.067 1.00 13.57 90 THR A N 1
ATOM 658 C CA . THR A 1 88 ? 15.774 -12.502 -10.561 1.00 15.62 90 THR A CA 1
ATOM 659 C C . THR A 1 88 ? 14.467 -13.131 -10.114 1.00 15.81 90 THR A C 1
ATOM 660 O O . THR A 1 88 ? 13.884 -13.934 -10.858 1.00 16.33 90 THR A O 1
ATOM 664 N N . VAL A 1 89 ? 14.012 -12.795 -8.909 1.00 16.14 91 VAL A N 1
ATOM 665 C CA . VAL A 1 89 ? 12.750 -13.314 -8.401 1.00 16.81 91 VAL A CA 1
ATOM 666 C C . VAL A 1 89 ? 11.764 -12.164 -8.383 1.00 19.26 91 VAL A C 1
ATOM 667 O O . VAL A 1 89 ? 11.969 -11.153 -7.711 1.00 22.63 91 VAL A O 1
ATOM 671 N N . LEU A 1 90 ? 10.711 -12.317 -9.172 1.00 21.67 92 LEU A N 1
ATOM 672 C CA . LEU A 1 90 ? 9.704 -11.287 -9.351 1.00 26.32 92 LEU A CA 1
ATOM 673 C C . LEU A 1 90 ? 8.712 -11.301 -8.198 1.00 29.82 92 LEU A C 1
ATOM 674 O O . LEU A 1 90 ? 8.253 -12.363 -7.787 1.00 31.56 92 LEU A O 1
#

CATH classification: 2.60.40.10

B-factor: mean 20.5, std 7.36, range [10.38, 50.3]

Radius of gyration: 12.4 Å; Cα contacts (8 Å, |Δi|>4): 221; chains: 1; bounding box: 33×25×27 Å

Secondary structure (DSSP, 8-state):
---EEE----EEE-TTS-EEEEEEESS---GGGEEEEETTEEPPTT-SSEEEEEETTEEEEEESS--GGG-EEEEEEETTEEEEEEEEE-

Sequence (90 aa):
RLEILELLKNAAVRAGAQACCCFTCCTLSEAVPVGEASWYINGAAVQPDDSSDWTVTADGSHHALLLRSAQPHHAGEVTFACRDAVVASARLTVL

Solvent-accessible surface area: 5236 Å² total; per-residue (Å²): 125,21,98,34,115,105,115,14,165,115,24,63,23,163,61,49,41,98,3,51,2,73,1,15,1,50,82,72,2,88,70,74,81,15,46,5,62,23,90,66,58,49,24,94,138,126,53,120,63,17,63,54,58,36,112,40,30,105,0,12,0,44,1,173,61,0,88,93,127,8,37,18,99,0,27,0,25,2,132,117,10,101,8,62,12,157,1,56,27,98